Protein AF-A0A4U3A1H7-F1 (afdb_monomer)

InterPro domains:
  IPR003495 CobW/HypB/UreG, nucleotide-binding domain [PF02492] (6-80)
  IPR027417 P-loop containing nucleoside triphosphate hydrolase [G3DSA:3.40.50.300] (3-94)
  IPR027417 P-loop containing nucleoside triphosphate hydrolase [SSF52540] (11-90)
  IPR051927 Zinc Chaperone and cDPG Synthetase [PTHR43603] (8-92)

Nearest PDB structures (foldseek):
  4wio-assembly1_A  TM=4.838E-01  e=2.491E-01  Plasmodium falciparum 3D7
  8tz0-assembly1_A  TM=5.541E-01  e=6.486E-01  Ensifer aridi
  7ekw-assembly1_B  TM=6.897E-0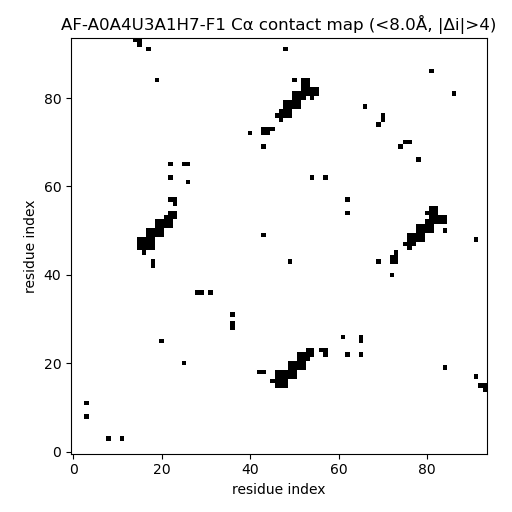1  e=1.577E+00  Nakaseomyces glabratus CBS 138
  2z0m-assembly1_A  TM=3.666E-01  e=3.058E-01  Sulfurisphaera tokodaii
  5m04-assembly1_A  TM=4.249E-01  e=1.200E+00  Escherichia coli DH5[alpha]

Sequence (94 aa):
DAGVSPILAPFLEVKSIVVVLDAVRWLNRSVLSANVQQLLHEQLKFGSQILINKSDLLTDADKNKVIEDVKAINNHAKLFETKYCNISLEDIEE

Radius of gyration: 14.77 Å; Cα contacts (8 Å, |Δi|>4): 106; chains: 1; bounding box: 44×34×29 Å

Organism: NCBI:txid1890302

Foldseek 3Di:
DPDDDPVCVVVDDDQFAEAEDALVCLVVVVVPDPVVVVVVLVSLLRGQEYEHEPCVVDDPVSVVVSVVVSCVSPVNHHYHHYYVSDDDVVVVGD

Secondary structure (DSSP, 8-state):
--SS-TTTGGG------EEEEEHHHHHTGGGS-HHHHHHHHHHHHH-SEEEEETGGGS-HHHHHHHHHHHHHH-SSSEEEEESTT---HHHH--

Solvent-accessible surface area (backbone atoms only — not comparable to full-atom values): 5708 Å² total; per-residue (Å²): 144,85,90,62,56,81,86,46,44,88,79,58,80,89,86,76,39,81,34,80,39,53,45,68,56,59,78,54,36,83,82,46,57,70,70,55,46,51,52,55,50,55,52,52,54,67,23,47,28,37,34,37,16,48,46,84,82,46,55,73,71,54,47,50,50,52,52,50,56,47,39,75,64,28,72,82,36,50,77,40,82,16,54,86,70,63,70,61,67,77,80,75,58,132

pLDDT: mean 93.0, std 10.1, range [46.12, 98.69]

Structure (mmCIF, N/CA/C/O backbone):
data_AF-A0A4U3A1H7-F1
#
_entry.id   AF-A0A4U3A1H7-F1
#
loop_
_atom_site.group_PDB
_atom_site.id
_atom_site.type_symbol
_atom_site.label_atom_id
_atom_site.label_alt_id
_atom_site.label_comp_id
_atom_site.label_asym_id
_atom_site.label_entity_id
_atom_site.label_seq_id
_atom_site.pdbx_PDB_ins_code
_atom_site.Cartn_x
_atom_site.Cartn_y
_atom_site.Cartn_z
_atom_site.occupancy
_atom_site.B_iso_or_equiv
_atom_site.auth_seq_id
_atom_site.auth_comp_id
_atom_site.auth_asym_id
_atom_site.auth_atom_id
_atom_site.pdbx_PDB_model_num
ATOM 1 N N . ASP A 1 1 ? 15.515 6.244 -8.587 1.00 46.12 1 ASP A N 1
ATOM 2 C CA . ASP A 1 1 ? 16.000 5.435 -9.712 1.00 46.12 1 ASP A CA 1
ATOM 3 C C . ASP A 1 1 ? 17.390 4.902 -9.375 1.00 46.12 1 ASP A C 1
ATOM 5 O O . ASP A 1 1 ? 18.372 5.619 -9.498 1.00 46.12 1 ASP A O 1
ATOM 9 N N . ALA A 1 2 ? 17.439 3.728 -8.740 1.00 53.72 2 ALA A N 1
ATOM 10 C CA . ALA A 1 2 ? 18.662 3.038 -8.306 1.00 53.72 2 ALA A CA 1
ATOM 11 C C . ALA A 1 2 ? 18.299 1.587 -7.938 1.00 53.72 2 ALA A C 1
ATOM 13 O O . ALA A 1 2 ? 18.454 1.165 -6.798 1.00 53.72 2 ALA A O 1
ATOM 14 N N . GLY A 1 3 ? 17.676 0.861 -8.870 1.00 59.47 3 GLY A N 1
ATOM 15 C CA . GLY A 1 3 ? 17.195 -0.502 -8.613 1.00 59.47 3 GLY A CA 1
ATOM 16 C C . GLY A 1 3 ? 18.163 -1.593 -9.054 1.00 59.47 3 GLY A C 1
ATOM 17 O O . GLY A 1 3 ? 18.152 -2.685 -8.498 1.00 59.47 3 GLY A O 1
ATOM 18 N N . VAL A 1 4 ? 19.016 -1.314 -10.044 1.00 62.22 4 VAL A N 1
ATOM 19 C CA . VAL A 1 4 ? 19.871 -2.347 -10.624 1.00 62.22 4 VAL A CA 1
ATOM 20 C C . VAL A 1 4 ? 21.231 -1.763 -10.968 1.00 62.22 4 VAL A C 1
ATOM 22 O O . VAL A 1 4 ? 21.337 -0.809 -11.735 1.00 62.22 4 VAL A O 1
ATOM 25 N N . SER A 1 5 ? 22.288 -2.330 -10.380 1.00 75.25 5 SER A N 1
ATOM 26 C CA . SER A 1 5 ? 23.651 -2.074 -10.849 1.00 75.25 5 SER A CA 1
ATOM 27 C C . SER A 1 5 ? 23.708 -2.415 -12.343 1.00 75.25 5 SER A C 1
ATOM 29 O O . SER A 1 5 ? 23.211 -3.482 -12.706 1.00 75.25 5 SER A O 1
ATOM 31 N N . PRO A 1 6 ? 24.324 -1.594 -13.215 1.00 74.75 6 PRO A N 1
ATOM 32 C CA . PRO A 1 6 ? 24.439 -1.899 -14.645 1.00 74.75 6 PRO A CA 1
ATOM 33 C C . PRO A 1 6 ? 25.052 -3.278 -14.925 1.00 74.75 6 PRO A C 1
ATOM 35 O O . PRO A 1 6 ? 24.766 -3.893 -15.944 1.00 74.75 6 PRO A O 1
ATOM 38 N N . ILE A 1 7 ? 25.864 -3.780 -13.989 1.00 83.31 7 ILE A N 1
ATOM 39 C CA . ILE A 1 7 ? 26.468 -5.116 -14.036 1.00 83.31 7 ILE A CA 1
ATOM 40 C C . ILE A 1 7 ? 25.427 -6.218 -13.789 1.00 83.31 7 ILE A C 1
ATOM 42 O O . ILE A 1 7 ? 25.518 -7.290 -14.374 1.00 83.31 7 ILE A O 1
ATOM 46 N N . LEU A 1 8 ? 24.447 -5.965 -12.921 1.00 81.50 8 LEU A N 1
ATOM 47 C CA . LEU A 1 8 ? 23.409 -6.924 -12.539 1.00 81.50 8 LEU A CA 1
ATOM 48 C C . LEU A 1 8 ? 22.168 -6.844 -13.437 1.00 81.50 8 LEU A C 1
ATOM 50 O O . LEU A 1 8 ? 21.427 -7.816 -13.514 1.00 81.50 8 LEU A O 1
ATOM 54 N N . ALA A 1 9 ? 21.951 -5.722 -14.131 1.00 84.06 9 ALA A N 1
ATOM 55 C CA . ALA A 1 9 ? 20.771 -5.484 -14.967 1.00 84.06 9 ALA A CA 1
ATOM 56 C C . ALA A 1 9 ? 20.515 -6.552 -16.045 1.00 84.06 9 ALA A C 1
ATOM 58 O O . ALA A 1 9 ? 19.359 -6.922 -16.219 1.00 84.06 9 ALA A O 1
ATOM 59 N N . PRO A 1 10 ? 21.535 -7.123 -16.717 1.00 87.00 10 PRO A N 1
ATOM 60 C CA . PRO A 1 10 ? 21.308 -8.206 -17.674 1.00 87.00 10 PRO A CA 1
ATOM 61 C C . PRO A 1 10 ? 20.872 -9.531 -17.031 1.00 87.00 10 PRO A C 1
ATOM 63 O O . PRO A 1 10 ? 20.407 -10.420 -17.738 1.00 87.00 10 PRO A O 1
ATOM 66 N N . PHE A 1 11 ? 21.056 -9.686 -15.716 1.00 88.69 11 PHE A N 1
ATOM 67 C CA . PHE A 1 11 ? 20.815 -10.930 -14.977 1.00 88.69 11 PHE A CA 1
ATOM 68 C C . PHE A 1 11 ? 19.612 -10.853 -14.034 1.00 88.69 11 PHE A C 1
ATOM 70 O O . PHE A 1 11 ? 19.304 -11.836 -13.363 1.00 88.69 11 PHE A O 1
ATOM 77 N N . LEU A 1 12 ? 18.956 -9.694 -13.947 1.00 87.06 12 LEU A N 1
ATOM 78 C CA . LEU A 1 12 ? 17.833 -9.465 -13.052 1.00 87.06 12 LEU A CA 1
ATOM 79 C C . LEU A 1 12 ? 16.609 -9.043 -13.858 1.00 87.06 12 LEU A C 1
ATOM 81 O O . LEU A 1 12 ? 16.640 -8.055 -14.585 1.00 87.06 12 LEU A O 1
ATOM 85 N N . GLU A 1 13 ? 15.512 -9.762 -13.663 1.00 86.69 13 GLU A N 1
ATOM 86 C CA . GLU A 1 13 ? 14.205 -9.399 -14.192 1.00 86.69 13 GLU A CA 1
ATOM 87 C C . GLU A 1 13 ? 13.270 -9.102 -13.018 1.00 86.69 13 GLU A C 1
ATOM 89 O O . GLU A 1 13 ? 13.065 -9.944 -12.142 1.00 86.69 13 GLU A O 1
ATOM 94 N N . VAL A 1 14 ? 12.712 -7.892 -12.978 1.00 86.94 14 VAL A N 1
ATOM 95 C CA . VAL A 1 14 ? 11.714 -7.528 -11.968 1.00 86.94 14 VAL A CA 1
ATOM 96 C C . VAL A 1 14 ? 10.361 -8.050 -12.436 1.00 86.94 14 VAL A C 1
ATOM 98 O O . VAL A 1 14 ? 9.782 -7.497 -13.365 1.00 86.94 14 VAL A O 1
ATOM 101 N N . LYS A 1 15 ? 9.868 -9.112 -11.792 1.00 89.56 15 LYS A N 1
ATOM 102 C CA . LYS A 1 15 ? 8.558 -9.707 -12.100 1.00 89.56 15 LYS A CA 1
ATOM 103 C C . LYS A 1 15 ? 7.398 -8.904 -11.518 1.00 89.56 15 LYS A C 1
ATOM 105 O O . LYS A 1 15 ? 6.438 -8.609 -12.212 1.00 89.56 15 LYS A O 1
ATOM 110 N N . SER A 1 16 ? 7.495 -8.521 -10.247 1.00 90.38 16 SER A N 1
ATOM 111 C CA . SER A 1 16 ? 6.412 -7.837 -9.538 1.00 90.38 16 SER A CA 1
ATOM 112 C C . SER A 1 16 ? 6.955 -6.989 -8.391 1.00 90.38 16 SER A C 1
ATOM 114 O O . SER A 1 16 ? 7.954 -7.346 -7.761 1.00 90.38 16 SER A O 1
ATOM 116 N N . ILE A 1 17 ? 6.288 -5.869 -8.108 1.00 93.38 17 ILE A N 1
ATOM 117 C CA . ILE A 1 17 ? 6.500 -5.066 -6.900 1.00 93.38 17 ILE A CA 1
ATOM 118 C C . ILE A 1 17 ? 5.282 -5.248 -5.996 1.00 93.38 17 ILE A C 1
ATOM 120 O O . ILE A 1 17 ? 4.199 -4.734 -6.285 1.00 93.38 17 ILE A O 1
ATOM 124 N N . VAL A 1 18 ? 5.473 -5.964 -4.889 1.00 95.62 18 VAL A N 1
ATOM 125 C CA . VAL A 1 18 ? 4.430 -6.208 -3.889 1.00 95.62 18 VAL A CA 1
ATOM 126 C C . VAL A 1 18 ? 4.537 -5.172 -2.773 1.00 95.62 18 VAL A C 1
ATOM 128 O O . VAL A 1 18 ? 5.568 -5.058 -2.110 1.00 95.62 18 VAL A O 1
ATOM 131 N N . VAL A 1 19 ? 3.461 -4.421 -2.550 1.00 97.25 19 VAL A N 1
ATOM 132 C CA . VAL A 1 19 ? 3.371 -3.377 -1.524 1.00 97.25 19 VAL A CA 1
ATOM 133 C C . VAL A 1 19 ? 2.383 -3.805 -0.450 1.00 97.25 19 VAL A C 1
ATOM 135 O O . VAL A 1 19 ? 1.240 -4.143 -0.742 1.00 97.25 19 VAL A O 1
ATOM 138 N N . VAL A 1 20 ? 2.798 -3.738 0.814 1.00 97.88 20 VAL A N 1
ATOM 139 C CA . VAL A 1 20 ? 1.903 -3.946 1.958 1.00 97.88 20 VAL A CA 1
ATOM 140 C C . VAL A 1 20 ? 1.473 -2.591 2.503 1.00 97.88 20 VAL A C 1
ATOM 142 O O . VAL A 1 20 ? 2.272 -1.856 3.081 1.00 97.88 20 VAL A O 1
ATOM 145 N N . LEU A 1 21 ? 0.193 -2.273 2.344 1.00 98.25 21 LEU A N 1
ATOM 146 C CA . LEU A 1 21 ? -0.424 -1.067 2.872 1.00 98.25 21 LEU A CA 1
ATOM 147 C C . LEU A 1 21 ? -1.097 -1.369 4.211 1.00 98.25 21 LEU A C 1
ATOM 149 O O . LEU A 1 21 ? -2.046 -2.139 4.274 1.00 98.25 21 LEU A O 1
ATOM 153 N N . ASP A 1 22 ? -0.663 -0.714 5.284 1.00 98.25 22 ASP A N 1
ATOM 154 C CA . ASP A 1 22 ? -1.437 -0.671 6.528 1.00 98.25 22 ASP A CA 1
ATOM 155 C C . ASP A 1 22 ? -2.637 0.274 6.347 1.00 98.25 22 ASP A C 1
ATOM 157 O O . ASP A 1 22 ? -2.480 1.498 6.301 1.00 98.25 22 ASP A O 1
ATOM 161 N N . ALA A 1 23 ? -3.838 -0.296 6.238 1.00 98.44 23 ALA A N 1
ATOM 162 C CA . ALA A 1 23 ? -5.051 0.443 5.901 1.00 98.44 23 ALA A CA 1
ATOM 163 C C . ALA A 1 23 ? -5.473 1.431 7.007 1.00 98.44 23 ALA A C 1
ATOM 165 O O . ALA A 1 23 ? -5.874 2.563 6.725 1.00 98.44 23 ALA A O 1
ATOM 166 N N . VAL A 1 24 ? -5.291 1.055 8.277 1.00 98.06 24 VAL A N 1
ATOM 167 C CA . VAL A 1 24 ? -5.563 1.935 9.426 1.00 98.06 24 VAL A CA 1
ATOM 168 C C . VAL A 1 24 ? -4.599 3.118 9.416 1.00 98.06 24 VAL A C 1
ATOM 170 O O . VAL A 1 24 ? -4.997 4.267 9.640 1.00 98.06 24 VAL A O 1
ATOM 173 N N . ARG A 1 25 ? -3.318 2.862 9.120 1.00 97.44 25 ARG A N 1
ATOM 174 C CA . ARG A 1 25 ? -2.309 3.919 9.036 1.00 97.44 25 ARG A CA 1
ATOM 175 C C . ARG A 1 25 ? -2.562 4.861 7.867 1.00 97.44 25 ARG A C 1
ATOM 177 O O . ARG A 1 25 ? -2.355 6.063 8.026 1.00 97.44 25 ARG A O 1
ATOM 184 N N . TRP A 1 26 ? -3.017 4.331 6.733 1.00 98.06 26 TRP A N 1
ATOM 185 C CA . TRP A 1 26 ? -3.343 5.103 5.538 1.00 98.06 26 TRP A CA 1
ATOM 186 C C . TRP A 1 26 ? -4.472 6.106 5.776 1.00 98.06 26 TRP A C 1
ATOM 188 O O . TRP A 1 26 ? -4.348 7.273 5.402 1.00 98.06 26 TRP A O 1
ATOM 198 N N . LEU A 1 27 ? -5.550 5.692 6.446 1.00 98.00 27 LEU A N 1
ATOM 199 C CA . LEU A 1 27 ? -6.658 6.591 6.789 1.00 98.00 27 LEU A CA 1
ATOM 200 C C . LEU A 1 27 ? -6.218 7.715 7.730 1.00 98.00 27 LEU A C 1
ATOM 202 O O . LEU A 1 27 ? -6.668 8.850 7.602 1.00 98.00 27 LEU A O 1
ATOM 206 N N . ASN A 1 28 ? -5.273 7.415 8.620 1.00 97.44 28 ASN A N 1
ATOM 207 C CA . ASN A 1 28 ? -4.709 8.362 9.577 1.00 97.44 28 ASN A CA 1
ATOM 208 C C . ASN A 1 28 ? -3.387 8.984 9.096 1.00 97.44 28 ASN A C 1
ATOM 210 O O . ASN A 1 28 ? -2.593 9.457 9.909 1.00 97.44 28 ASN A O 1
ATOM 214 N N . ARG A 1 29 ? -3.095 8.974 7.789 1.00 96.69 29 ARG A N 1
ATOM 215 C CA . ARG A 1 29 ? -1.800 9.441 7.260 1.00 96.69 29 ARG A CA 1
ATOM 216 C C . ARG A 1 29 ? -1.561 10.938 7.453 1.00 96.69 29 ARG A C 1
ATOM 218 O O . ARG A 1 29 ? -0.413 11.354 7.468 1.00 96.69 29 ARG A O 1
ATOM 225 N N . SER A 1 30 ? -2.605 11.736 7.666 1.00 96.56 30 SER A N 1
ATOM 226 C CA . SER A 1 30 ? -2.492 13.185 7.891 1.00 96.56 30 SER A CA 1
ATOM 227 C C . SER A 1 30 ? -1.670 13.556 9.131 1.00 96.56 3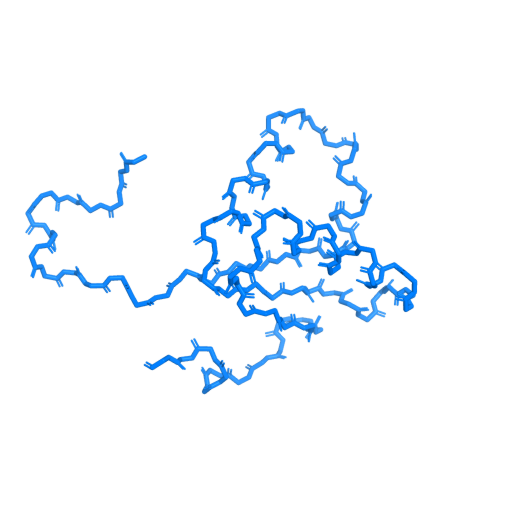0 SER A C 1
ATOM 229 O O . SER A 1 30 ? -1.105 14.644 9.175 1.00 96.56 30 SER A O 1
ATOM 231 N N . VAL A 1 31 ? -1.551 12.655 10.114 1.00 97.12 31 VAL A N 1
ATOM 232 C CA . VAL A 1 31 ? -0.719 12.870 11.315 1.00 97.12 31 VAL A CA 1
ATOM 233 C C . VAL A 1 31 ? 0.776 12.628 11.057 1.00 97.12 31 VAL A C 1
ATOM 235 O O . VAL A 1 31 ? 1.601 12.849 11.940 1.00 97.12 31 VAL A O 1
ATOM 238 N N . LEU A 1 32 ? 1.139 12.107 9.880 1.00 96.69 32 LEU A N 1
ATOM 239 C CA . LEU A 1 32 ? 2.528 11.915 9.463 1.00 96.69 32 LEU A CA 1
ATOM 240 C C . LEU A 1 32 ? 3.109 13.208 8.905 1.00 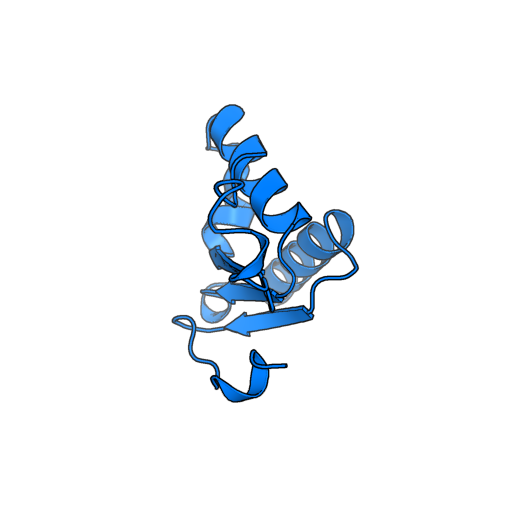96.69 32 LEU A C 1
ATOM 242 O O . LEU A 1 32 ? 2.391 14.042 8.358 1.00 96.69 32 LEU A O 1
ATOM 246 N N . SER A 1 33 ? 4.435 13.334 8.952 1.00 98.25 33 SER A N 1
ATOM 247 C CA . SER A 1 33 ? 5.122 14.413 8.243 1.00 98.25 33 SER A CA 1
ATOM 248 C C . SER A 1 33 ? 4.877 14.321 6.734 1.00 98.25 33 SER A C 1
ATOM 250 O O . SER A 1 33 ? 4.692 13.231 6.185 1.00 98.25 33 SER A O 1
ATOM 252 N N . ALA A 1 34 ? 4.927 15.465 6.049 1.00 97.62 34 ALA A N 1
ATOM 253 C CA . ALA A 1 34 ? 4.723 15.539 4.602 1.00 97.62 34 ALA A CA 1
ATOM 254 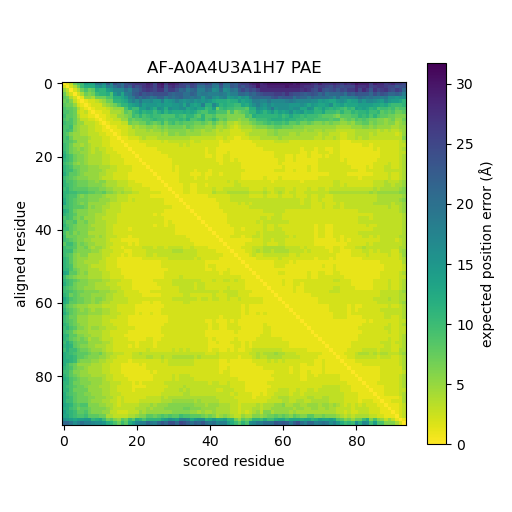C C . ALA A 1 34 ? 5.658 14.593 3.825 1.00 97.62 34 ALA A C 1
ATOM 256 O O . ALA A 1 34 ? 5.217 13.912 2.905 1.00 97.62 34 ALA A O 1
ATOM 257 N N . ASN A 1 35 ? 6.919 14.466 4.253 1.00 97.75 35 ASN A N 1
ATOM 258 C CA . ASN A 1 35 ? 7.886 13.563 3.623 1.00 97.75 35 ASN A CA 1
ATOM 259 C C . ASN A 1 35 ? 7.462 12.093 3.722 1.00 97.75 35 ASN A C 1
ATOM 261 O O . ASN A 1 35 ? 7.623 11.342 2.764 1.00 97.75 35 ASN A O 1
ATOM 265 N N . VAL A 1 36 ? 6.903 11.673 4.861 1.00 97.19 36 VAL A N 1
ATOM 266 C CA . VAL A 1 36 ? 6.417 10.296 5.009 1.00 97.19 36 VAL A CA 1
ATOM 267 C C . VAL A 1 36 ? 5.143 10.092 4.191 1.00 97.19 36 VAL A C 1
ATOM 269 O O . VAL A 1 36 ? 4.998 9.052 3.560 1.00 97.19 36 VAL A O 1
ATOM 272 N N . GLN A 1 37 ? 4.246 11.080 4.138 1.00 97.56 37 GLN A N 1
ATOM 273 C CA . GLN A 1 37 ? 3.061 11.000 3.277 1.00 97.56 37 GLN A CA 1
ATOM 274 C C . GLN A 1 37 ? 3.448 10.860 1.796 1.00 97.56 37 GLN A C 1
ATOM 276 O O . GLN A 1 37 ? 2.909 9.990 1.113 1.00 97.56 37 GLN A O 1
ATOM 281 N N . GLN A 1 38 ? 4.430 11.639 1.328 1.00 97.00 38 GLN A N 1
ATOM 282 C CA . GLN A 1 38 ? 4.963 11.516 -0.029 1.00 97.00 38 GLN A CA 1
ATOM 283 C C . GLN A 1 38 ? 5.578 10.134 -0.263 1.00 97.00 38 GLN A C 1
ATOM 285 O O . GLN A 1 38 ? 5.306 9.505 -1.280 1.00 97.00 38 GLN A O 1
ATOM 290 N N . LEU A 1 39 ? 6.365 9.626 0.690 1.00 95.56 39 LEU A N 1
ATOM 291 C CA . LEU A 1 39 ? 6.971 8.300 0.586 1.00 95.56 39 LEU A CA 1
ATOM 292 C C . LEU A 1 39 ? 5.919 7.186 0.468 1.00 95.56 39 LEU A C 1
ATOM 294 O O . LEU A 1 39 ? 6.102 6.256 -0.315 1.00 95.56 39 LEU A O 1
ATOM 298 N N . LEU A 1 40 ? 4.827 7.261 1.235 1.00 95.94 40 LEU A N 1
ATOM 299 C CA . LEU A 1 40 ? 3.727 6.297 1.130 1.00 95.94 40 LEU A CA 1
ATOM 300 C C . LEU A 1 40 ? 3.044 6.380 -0.241 1.00 95.94 40 LEU A C 1
ATOM 302 O O . LEU A 1 40 ? 2.736 5.351 -0.834 1.00 95.94 40 LEU A O 1
ATOM 306 N N . HIS A 1 41 ? 2.842 7.594 -0.756 1.00 96.69 41 HIS A N 1
ATOM 307 C CA . HIS A 1 41 ? 2.247 7.807 -2.071 1.00 96.69 41 HIS A CA 1
ATOM 308 C C . HIS A 1 41 ? 3.110 7.219 -3.200 1.00 96.69 41 HIS A C 1
ATOM 310 O O . HIS A 1 41 ? 2.594 6.489 -4.043 1.00 96.69 41 HIS A O 1
ATOM 316 N N . GLU A 1 42 ? 4.424 7.468 -3.190 1.00 95.56 42 GLU A N 1
ATOM 317 C CA . GLU A 1 42 ? 5.339 6.919 -4.201 1.00 95.56 42 GLU A CA 1
ATOM 318 C C . GLU A 1 42 ? 5.375 5.386 -4.179 1.00 95.56 42 GLU A C 1
ATOM 320 O O . GLU A 1 42 ? 5.388 4.759 -5.234 1.00 95.56 42 GLU A O 1
ATOM 325 N N . GLN A 1 43 ? 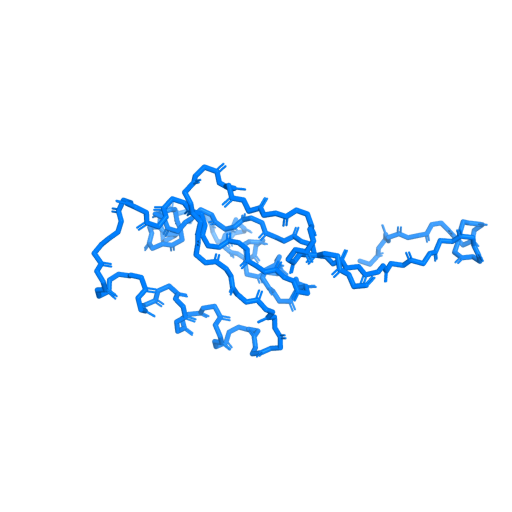5.323 4.757 -3.000 1.00 94.81 43 GLN A N 1
ATOM 326 C CA . GLN A 1 43 ? 5.271 3.294 -2.915 1.00 94.81 43 GLN A CA 1
ATOM 327 C C . GLN A 1 43 ? 4.016 2.718 -3.582 1.00 94.81 43 GLN A C 1
ATOM 329 O O . GLN A 1 43 ? 4.114 1.745 -4.326 1.00 94.81 43 GLN A O 1
ATOM 334 N N . LEU A 1 44 ? 2.847 3.337 -3.383 1.00 96.88 44 LEU A N 1
ATOM 335 C CA . LEU A 1 44 ? 1.606 2.891 -4.027 1.00 96.88 44 LEU A CA 1
ATOM 336 C C . LEU A 1 44 ? 1.622 3.102 -5.545 1.00 96.88 44 LEU A C 1
ATOM 338 O O . LEU A 1 44 ? 1.071 2.288 -6.284 1.00 96.88 44 LEU A O 1
ATOM 342 N N . LYS A 1 45 ? 2.278 4.163 -6.022 1.00 96.81 45 LYS A N 1
ATOM 343 C CA . LYS A 1 45 ? 2.361 4.501 -7.448 1.00 96.81 45 LYS A CA 1
ATOM 344 C C . LYS A 1 45 ? 3.085 3.445 -8.289 1.00 96.81 45 LYS A C 1
ATOM 346 O O . LYS A 1 45 ? 2.719 3.252 -9.443 1.00 96.81 45 LYS A O 1
ATOM 351 N N . PHE A 1 46 ? 4.097 2.777 -7.733 1.00 93.75 46 PHE A N 1
ATOM 352 C CA . PHE A 1 46 ? 4.915 1.798 -8.464 1.00 93.75 46 PHE A CA 1
ATOM 353 C C . PHE A 1 46 ? 4.596 0.335 -8.129 1.00 93.75 46 PHE A C 1
ATOM 355 O O . PHE A 1 46 ? 5.163 -0.561 -8.749 1.00 93.75 46 PHE A O 1
ATOM 362 N N . GLY A 1 47 ? 3.711 0.072 -7.165 1.00 94.88 47 GLY A N 1
ATOM 363 C CA . GLY A 1 47 ? 3.307 -1.290 -6.820 1.00 94.88 47 GLY A CA 1
ATOM 364 C C . GLY A 1 47 ? 2.539 -1.971 -7.955 1.00 94.88 47 GLY A C 1
ATOM 365 O O . GLY A 1 47 ? 1.535 -1.441 -8.428 1.00 94.88 47 GLY A O 1
ATOM 366 N N . SER A 1 48 ? 2.979 -3.163 -8.356 1.00 94.94 48 SER A N 1
ATOM 367 C CA . SER A 1 48 ? 2.218 -4.062 -9.235 1.00 94.94 48 SER A CA 1
ATOM 368 C C . SER A 1 48 ? 1.036 -4.668 -8.482 1.00 94.94 48 SER A C 1
ATOM 370 O O . SER A 1 48 ? -0.050 -4.857 -9.028 1.00 94.94 48 SER A O 1
ATOM 372 N N . GLN A 1 49 ? 1.251 -4.966 -7.201 1.00 96.12 49 GLN A N 1
ATOM 373 C CA . GLN A 1 49 ? 0.267 -5.587 -6.330 1.00 96.12 49 GLN A CA 1
ATOM 374 C C . GLN A 1 49 ? 0.270 -4.906 -4.970 1.00 96.12 49 GLN A C 1
ATOM 376 O O . GLN A 1 49 ? 1.330 -4.660 -4.395 1.00 96.12 49 GLN A O 1
ATOM 381 N N . ILE A 1 50 ? -0.915 -4.592 -4.452 1.00 97.81 50 ILE A N 1
ATOM 382 C CA . ILE A 1 50 ? -1.075 -3.870 -3.191 1.00 97.81 50 ILE A CA 1
ATOM 383 C C . ILE A 1 50 ? -1.955 -4.692 -2.253 1.00 97.81 50 ILE A C 1
ATOM 385 O O . ILE A 1 50 ? -3.145 -4.900 -2.494 1.00 97.81 50 ILE A O 1
ATOM 389 N N . LEU A 1 51 ? -1.360 -5.128 -1.149 1.00 98.25 51 LEU A N 1
ATOM 390 C CA . LEU A 1 51 ? -2.040 -5.813 -0.062 1.00 98.25 51 LEU A CA 1
ATOM 391 C C . LEU A 1 51 ? -2.528 -4.751 0.923 1.00 98.25 51 LEU A C 1
ATOM 393 O O . LEU A 1 51 ? -1.745 -4.199 1.696 1.00 98.25 51 LEU A O 1
ATOM 397 N N . ILE A 1 52 ? -3.825 -4.467 0.901 1.00 98.38 52 ILE A N 1
ATOM 398 C CA . ILE A 1 52 ? -4.521 -3.608 1.860 1.00 98.38 52 ILE A CA 1
ATOM 399 C C . ILE A 1 52 ? -4.695 -4.413 3.151 1.00 98.38 52 ILE A C 1
ATOM 401 O O . ILE A 1 52 ? -5.676 -5.131 3.347 1.00 98.38 52 ILE A O 1
ATOM 405 N N . ASN A 1 53 ? -3.680 -4.351 4.006 1.00 98.69 53 ASN A N 1
ATOM 406 C CA . ASN A 1 53 ? -3.565 -5.13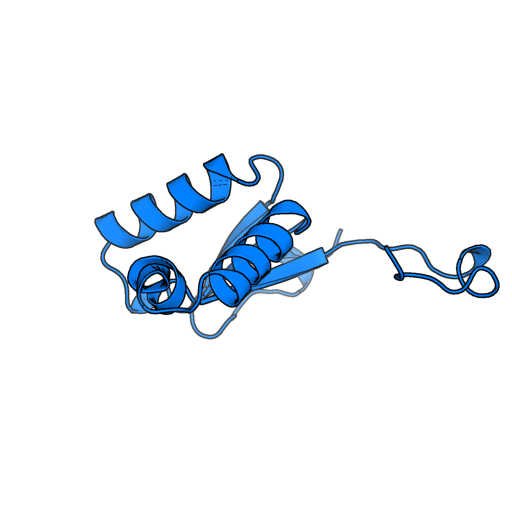5 5.224 1.00 98.69 53 ASN A CA 1
ATOM 407 C C . ASN A 1 53 ? -4.229 -4.448 6.424 1.00 98.69 53 ASN A C 1
ATOM 409 O O . ASN A 1 53 ? -4.363 -3.222 6.480 1.00 98.69 53 ASN A O 1
ATOM 413 N N . LYS A 1 54 ? -4.580 -5.264 7.424 1.00 98.56 54 LYS A N 1
ATOM 414 C CA . LYS A 1 54 ? -5.373 -4.890 8.606 1.00 98.56 54 LYS A CA 1
ATOM 415 C C . LYS A 1 54 ? -6.784 -4.429 8.236 1.00 98.56 54 LYS A C 1
ATOM 417 O O . LYS A 1 54 ? -7.376 -3.609 8.938 1.00 98.56 54 LYS A O 1
ATOM 422 N N . SER A 1 55 ? -7.323 -4.944 7.130 1.00 97.81 55 SER A N 1
ATOM 423 C CA . SER A 1 55 ? -8.677 -4.620 6.671 1.00 97.81 55 SER A CA 1
ATOM 424 C C . SER A 1 55 ? -9.749 -5.061 7.672 1.00 97.81 55 SER A C 1
ATOM 426 O O . SER A 1 55 ? -10.826 -4.478 7.719 1.00 97.81 55 SER A O 1
ATOM 428 N N . ASP A 1 56 ? -9.449 -6.034 8.533 1.00 98.25 56 ASP A N 1
ATOM 429 C CA . ASP A 1 56 ? -10.332 -6.499 9.602 1.00 98.25 56 ASP A CA 1
ATOM 430 C C . ASP A 1 56 ? -10.549 -5.478 10.728 1.00 98.25 56 ASP A C 1
ATOM 432 O O . ASP A 1 56 ? -11.474 -5.635 11.521 1.00 98.25 56 ASP A O 1
ATOM 436 N N . LEU A 1 57 ? -9.729 -4.426 10.786 1.00 98.50 57 LEU A N 1
ATOM 437 C CA . LEU A 1 57 ? -9.884 -3.315 11.728 1.00 98.50 57 LEU A CA 1
ATOM 438 C C . LEU A 1 57 ? -10.721 -2.158 11.161 1.00 98.50 57 LEU A C 1
ATOM 440 O O . LEU A 1 57 ? -10.895 -1.149 11.843 1.00 98.50 57 LEU A O 1
ATOM 444 N N . LEU A 1 58 ? -11.203 -2.274 9.921 1.00 98.06 58 LEU A N 1
ATOM 445 C CA . LEU A 1 58 ? -11.926 -1.217 9.222 1.00 98.06 58 LEU A CA 1
ATOM 446 C C . LEU A 1 58 ? -13.404 -1.552 9.044 1.00 98.06 58 LEU A C 1
ATOM 448 O O . LEU A 1 58 ? -13.785 -2.701 8.814 1.00 98.06 58 LEU A O 1
ATOM 452 N N . THR A 1 59 ? -14.230 -0.507 9.083 1.00 98.50 59 THR A N 1
ATOM 453 C CA . THR A 1 59 ? -15.613 -0.581 8.607 1.00 98.50 59 THR A CA 1
ATOM 454 C C . THR A 1 59 ? -15.645 -0.739 7.085 1.00 98.50 59 THR A C 1
ATOM 456 O O . THR A 1 59 ? -14.677 -0.410 6.399 1.00 98.50 59 THR A O 1
ATOM 459 N N . ASP A 1 60 ? -16.769 -1.185 6.524 1.00 97.88 60 ASP A N 1
ATOM 460 C C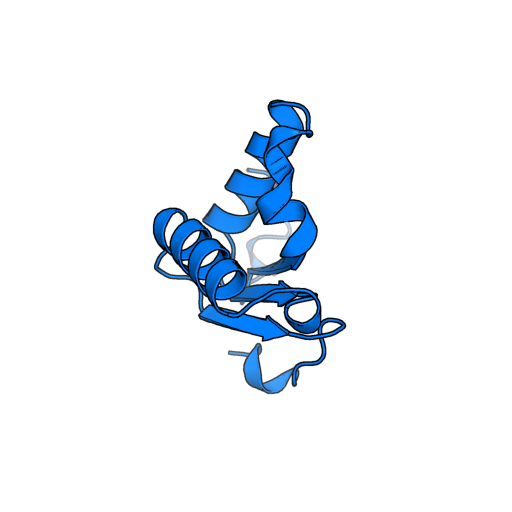A . ASP A 1 60 ? -16.901 -1.303 5.064 1.00 97.88 60 ASP A CA 1
ATOM 461 C C . ASP A 1 60 ? -16.781 0.056 4.356 1.00 97.88 60 ASP A C 1
ATOM 463 O O . ASP A 1 60 ? -16.194 0.154 3.279 1.00 97.88 60 ASP A O 1
ATOM 467 N N . ALA A 1 61 ? -17.259 1.131 4.992 1.00 98.38 61 ALA A N 1
ATOM 468 C CA . ALA A 1 61 ? -17.087 2.490 4.486 1.00 98.38 61 ALA A CA 1
ATOM 469 C C . ALA A 1 61 ? -15.606 2.903 4.449 1.00 98.38 61 ALA A C 1
ATOM 471 O O . ALA A 1 61 ? -15.137 3.459 3.455 1.00 98.38 61 ALA A O 1
ATOM 472 N N . ASP A 1 62 ? -14.857 2.589 5.507 1.00 98.50 62 ASP A N 1
ATOM 473 C CA . ASP A 1 62 ? -13.425 2.871 5.579 1.00 98.50 62 ASP A CA 1
ATOM 474 C C . ASP A 1 62 ? -12.629 2.051 4.559 1.00 98.50 62 ASP A C 1
ATOM 476 O O . ASP A 1 62 ? -11.753 2.599 3.892 1.00 98.50 62 ASP A O 1
ATOM 480 N N . LYS A 1 63 ? -12.953 0.764 4.381 1.00 98.31 63 LYS A N 1
ATOM 481 C CA . LYS A 1 63 ? -12.338 -0.086 3.347 1.00 98.31 63 LYS A CA 1
ATOM 482 C C . LYS A 1 63 ? -12.542 0.499 1.956 1.00 98.31 63 LYS A C 1
ATOM 484 O O . LYS A 1 63 ? -11.568 0.669 1.225 1.00 98.31 63 LYS A O 1
ATOM 489 N N . ASN A 1 64 ? -13.780 0.868 1.622 1.00 98.19 64 ASN A N 1
ATOM 490 C CA . ASN A 1 64 ? -14.104 1.477 0.333 1.00 98.19 64 ASN A CA 1
ATOM 491 C C . ASN A 1 64 ? -13.300 2.756 0.107 1.00 98.19 64 ASN A C 1
ATOM 493 O O . ASN A 1 64 ? -12.691 2.913 -0.948 1.00 98.19 64 ASN A O 1
ATOM 497 N N . LYS A 1 65 ? -13.196 3.616 1.126 1.00 98.50 65 LYS A N 1
ATOM 498 C CA . LYS A 1 65 ? -12.373 4.826 1.055 1.00 98.50 65 LYS A CA 1
ATOM 499 C C . LYS A 1 65 ? -10.897 4.519 0.789 1.00 98.50 65 LYS A C 1
ATOM 501 O O . LYS A 1 65 ? -10.283 5.183 -0.040 1.00 98.50 65 LYS A O 1
ATOM 506 N N . VAL A 1 66 ? -10.311 3.527 1.468 1.00 98.38 66 VAL A N 1
ATOM 507 C CA . VAL A 1 66 ? -8.916 3.120 1.211 1.00 98.38 66 VAL A CA 1
ATOM 508 C C . VAL A 1 66 ? -8.758 2.611 -0.222 1.00 98.38 66 VAL A C 1
ATOM 510 O O . VAL A 1 66 ? -7.816 3.006 -0.903 1.00 98.38 66 VAL A O 1
ATOM 513 N N . ILE A 1 67 ? -9.675 1.767 -0.695 1.00 98.25 67 ILE A N 1
ATOM 514 C CA . ILE A 1 67 ? -9.637 1.208 -2.052 1.00 98.25 67 ILE A CA 1
ATOM 515 C C . ILE A 1 67 ? -9.747 2.317 -3.105 1.00 98.25 67 ILE A C 1
ATOM 517 O O . ILE A 1 67 ? -8.989 2.309 -4.074 1.00 98.25 67 ILE A O 1
ATOM 521 N N . GLU A 1 68 ? -10.658 3.271 -2.925 1.00 98.38 68 GLU A N 1
ATOM 522 C CA . GLU A 1 68 ? -10.823 4.420 -3.821 1.00 98.38 68 GLU A CA 1
ATOM 523 C C . GLU A 1 68 ? -9.576 5.309 -3.839 1.00 98.38 68 GLU A C 1
ATOM 525 O O . GLU A 1 68 ? -9.070 5.615 -4.920 1.00 98.38 68 GLU A O 1
ATOM 530 N N . ASP A 1 69 ? -9.030 5.649 -2.665 1.00 98.19 69 ASP A N 1
ATOM 531 C CA . ASP A 1 69 ? -7.778 6.404 -2.537 1.00 98.19 69 ASP A CA 1
ATOM 532 C C . ASP A 1 69 ? -6.634 5.704 -3.295 1.00 98.19 69 ASP A C 1
ATOM 534 O O . ASP A 1 69 ? -5.902 6.342 -4.050 1.00 98.19 69 ASP A O 1
ATOM 538 N N . VAL A 1 70 ? -6.472 4.388 -3.112 1.00 98.06 70 VAL A N 1
ATOM 539 C CA . VAL A 1 70 ? -5.403 3.609 -3.757 1.00 98.06 70 VAL A CA 1
ATOM 540 C C . VAL A 1 70 ? -5.606 3.547 -5.271 1.00 98.06 70 VAL A C 1
ATOM 542 O O . VAL A 1 70 ? -4.660 3.806 -6.013 1.00 98.06 70 VAL A O 1
ATOM 545 N N . LYS A 1 71 ? -6.829 3.282 -5.748 1.00 98.00 71 LYS A N 1
ATOM 546 C CA . LYS A 1 71 ? -7.147 3.252 -7.188 1.00 98.00 71 LYS A CA 1
ATOM 547 C C . LYS A 1 71 ? -6.945 4.606 -7.864 1.00 98.00 71 LYS A C 1
ATOM 549 O O . LYS A 1 71 ? -6.551 4.644 -9.027 1.00 98.00 71 LYS A O 1
ATOM 554 N N . ALA A 1 72 ? -7.197 5.706 -7.154 1.00 98.12 72 ALA A N 1
ATOM 555 C CA . ALA A 1 72 ? -6.948 7.052 -7.662 1.00 98.12 72 ALA A CA 1
ATOM 556 C C . ALA A 1 72 ? -5.448 7.333 -7.866 1.00 98.12 72 ALA A C 1
ATOM 558 O O . ALA A 1 72 ? -5.085 8.103 -8.752 1.00 98.12 72 ALA A O 1
ATOM 559 N N . ILE A 1 73 ? -4.579 6.705 -7.067 1.00 97.94 73 ILE A N 1
ATOM 560 C CA . ILE A 1 73 ? -3.117 6.821 -7.185 1.00 97.94 73 ILE A CA 1
ATOM 561 C C . ILE A 1 73 ? -2.581 5.869 -8.257 1.00 97.94 73 ILE A C 1
ATOM 563 O O . ILE A 1 73 ? -1.729 6.248 -9.059 1.00 97.94 73 ILE A O 1
ATOM 567 N N . ASN A 1 74 ? -3.067 4.630 -8.257 1.00 97.38 74 ASN A N 1
ATOM 568 C CA . ASN A 1 74 ? -2.615 3.573 -9.145 1.00 97.38 74 ASN A CA 1
ATOM 569 C C . ASN A 1 74 ? -3.797 2.670 -9.520 1.00 97.38 74 ASN A C 1
ATOM 571 O O . ASN A 1 74 ? -4.179 1.779 -8.762 1.00 97.38 74 ASN A O 1
ATOM 575 N N . ASN A 1 75 ? -4.375 2.892 -10.706 1.00 96.38 75 ASN A N 1
ATOM 576 C CA . ASN A 1 75 ? -5.493 2.072 -11.184 1.00 96.38 75 ASN A CA 1
ATOM 577 C C . ASN A 1 75 ? -5.053 0.705 -11.735 1.00 96.38 75 ASN A C 1
ATOM 579 O O . ASN A 1 75 ? -5.903 -0.156 -11.956 1.00 96.38 75 ASN A O 1
ATOM 583 N N . HIS A 1 76 ? -3.750 0.521 -11.968 1.00 95.81 76 HIS A N 1
ATOM 584 C CA . HIS A 1 76 ? -3.198 -0.670 -12.608 1.00 95.81 76 HIS A CA 1
ATOM 585 C C . HIS A 1 76 ? -2.877 -1.780 -11.603 1.00 95.81 76 HIS A C 1
ATOM 587 O O . HIS A 1 76 ? -2.848 -2.948 -11.981 1.00 95.81 76 HIS A O 1
ATOM 593 N N . ALA A 1 77 ? -2.638 -1.431 -10.336 1.00 96.25 77 ALA A N 1
ATOM 594 C CA . ALA A 1 77 ? -2.291 -2.402 -9.309 1.00 96.25 77 ALA A CA 1
ATOM 595 C C . ALA A 1 77 ? -3.431 -3.391 -9.023 1.00 96.25 77 ALA A C 1
ATOM 597 O O . ALA A 1 77 ? -4.585 -3.000 -8.823 1.00 96.25 77 ALA A O 1
ATOM 598 N N . LYS A 1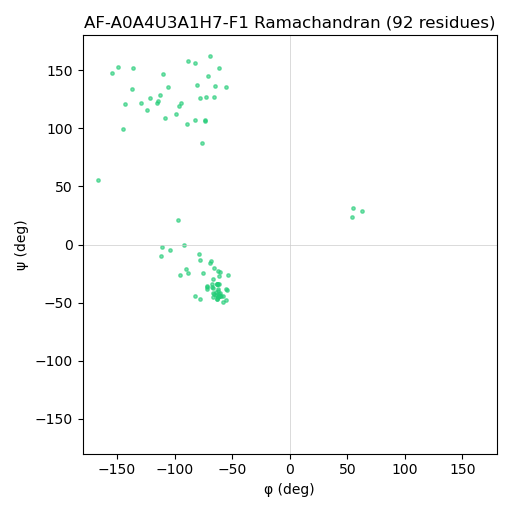 78 ? -3.087 -4.677 -8.890 1.00 96.25 78 LYS A N 1
ATOM 599 C CA . LYS A 1 78 ? -3.998 -5.687 -8.334 1.00 96.25 78 LYS A CA 1
ATOM 600 C C . LYS A 1 78 ? -4.114 -5.465 -6.824 1.00 96.25 78 LYS A C 1
ATOM 602 O O . LYS A 1 78 ? -3.100 -5.367 -6.132 1.00 96.25 78 LYS A O 1
ATOM 607 N N . LEU A 1 79 ? -5.340 -5.351 -6.314 1.00 97.31 79 LEU A N 1
ATOM 608 C CA . LEU A 1 79 ? -5.598 -5.050 -4.903 1.00 97.31 79 LEU A CA 1
ATOM 609 C C . LEU A 1 79 ? -6.090 -6.289 -4.162 1.00 97.31 79 LEU A C 1
ATOM 611 O O . LEU A 1 79 ? -6.993 -6.975 -4.639 1.00 97.31 79 LEU A O 1
ATOM 615 N N . PHE A 1 80 ? -5.546 -6.514 -2.970 1.00 97.69 80 PHE A N 1
ATOM 616 C CA . PHE A 1 80 ? -5.957 -7.599 -2.086 1.00 97.69 80 PHE A CA 1
ATOM 617 C C . PHE A 1 80 ? -6.250 -7.066 -0.695 1.00 97.69 80 PHE A C 1
ATOM 619 O O . PHE A 1 80 ? -5.373 -6.505 -0.042 1.00 97.69 80 PHE A O 1
ATOM 626 N N . GLU A 1 81 ? -7.465 -7.266 -0.207 1.00 97.81 81 GLU A N 1
ATOM 627 C CA . GLU A 1 81 ? -7.764 -7.032 1.201 1.00 97.81 81 GLU A CA 1
ATOM 628 C C . GLU A 1 81 ? -7.237 -8.199 2.029 1.00 97.81 81 GLU A C 1
ATOM 630 O O . GLU A 1 81 ? -7.559 -9.355 1.763 1.00 97.81 81 GLU A O 1
ATOM 635 N N . THR A 1 82 ? -6.423 -7.908 3.041 1.00 98.31 82 THR A N 1
ATOM 636 C CA . THR A 1 82 ? -5.774 -8.947 3.844 1.00 98.31 82 THR A CA 1
ATOM 637 C C . THR A 1 82 ? -5.836 -8.647 5.336 1.00 98.31 82 THR A C 1
ATOM 639 O O . THR A 1 82 ? -5.855 -7.500 5.793 1.00 98.31 82 THR A O 1
ATOM 642 N N . LYS A 1 83 ? -5.818 -9.727 6.115 1.00 98.31 83 LYS A N 1
ATOM 643 C CA . LYS A 1 83 ? -5.633 -9.717 7.563 1.00 98.31 83 LYS A CA 1
ATOM 644 C C . LYS A 1 83 ? -4.315 -10.420 7.867 1.00 98.31 83 LYS A C 1
ATOM 646 O O . LYS A 1 83 ? -4.123 -11.558 7.449 1.00 98.31 83 LYS A O 1
ATOM 651 N N . TYR A 1 84 ? -3.408 -9.739 8.566 1.00 97.62 84 TYR A N 1
ATOM 652 C CA . TYR A 1 84 ? -2.041 -10.217 8.828 1.00 97.62 84 TYR A CA 1
ATOM 653 C C . TYR A 1 84 ? -1.252 -10.594 7.557 1.00 97.62 84 TYR A C 1
ATOM 655 O O . TYR A 1 84 ? -0.422 -11.495 7.600 1.00 97.62 84 TYR A O 1
ATOM 663 N N . CYS A 1 85 ? -1.514 -9.916 6.431 1.00 97.00 85 CYS A N 1
ATOM 664 C CA . CYS A 1 85 ? -0.962 -10.241 5.107 1.00 97.00 85 CYS A CA 1
ATOM 665 C C . CYS A 1 85 ? -1.195 -11.696 4.668 1.00 97.00 85 CYS A C 1
ATOM 667 O O . CYS A 1 85 ? -0.434 -12.216 3.858 1.00 97.00 85 CYS A O 1
ATOM 669 N N . ASN A 1 86 ? -2.209 -12.369 5.214 1.00 97.31 86 ASN A N 1
ATOM 670 C CA . ASN A 1 86 ? -2.473 -13.758 4.882 1.00 97.31 86 ASN A CA 1
ATOM 671 C C . ASN A 1 86 ? -3.078 -13.856 3.473 1.00 97.31 86 ASN A C 1
ATOM 673 O O . ASN A 1 86 ? -4.238 -13.493 3.277 1.00 97.31 86 ASN A O 1
ATOM 677 N N . ILE A 1 87 ? -2.275 -14.322 2.520 1.00 95.94 87 ILE A N 1
ATOM 678 C CA . ILE A 1 87 ? -2.612 -14.536 1.108 1.00 95.94 87 ILE A CA 1
ATOM 679 C C . ILE A 1 87 ? -1.776 -15.707 0.570 1.00 95.94 87 ILE A C 1
ATOM 681 O O . ILE A 1 87 ? -0.688 -15.961 1.097 1.00 95.94 87 ILE A O 1
ATOM 685 N 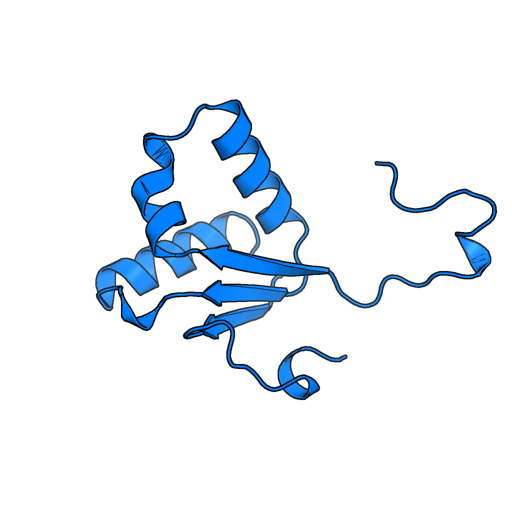N . SER A 1 88 ? -2.266 -16.432 -0.442 1.00 95.06 88 SER A N 1
ATOM 686 C CA . SER A 1 88 ? -1.451 -17.457 -1.105 1.00 95.06 88 SER A CA 1
ATOM 687 C C . SER A 1 88 ? -0.355 -16.793 -1.936 1.00 95.06 88 SER A C 1
ATOM 689 O O . SER A 1 88 ? -0.577 -15.744 -2.540 1.00 95.06 88 SER A O 1
ATOM 691 N N . LEU A 1 89 ? 0.824 -17.417 -2.011 1.00 90.00 89 LEU A N 1
ATOM 692 C CA . LEU A 1 89 ? 1.855 -16.981 -2.958 1.00 90.00 89 LEU A CA 1
ATOM 693 C C . LEU A 1 89 ? 1.352 -17.094 -4.402 1.00 90.00 89 LEU A C 1
ATOM 695 O O . LEU A 1 89 ? 1.617 -16.217 -5.211 1.00 90.00 89 LEU A O 1
ATOM 699 N N . GLU A 1 90 ? 0.519 -18.091 -4.684 1.00 91.50 90 GLU A N 1
ATOM 700 C CA . GLU A 1 90 ? -0.086 -18.323 -6.000 1.00 91.50 90 GLU A CA 1
ATOM 701 C C . GLU A 1 90 ? -0.972 -17.152 -6.462 1.00 91.50 90 GLU A C 1
ATOM 703 O O . GLU A 1 90 ? -1.135 -16.932 -7.657 1.00 91.50 90 GLU A O 1
ATOM 708 N N . ASP A 1 91 ? -1.545 -16.377 -5.532 1.00 89.19 91 ASP A N 1
ATOM 709 C CA . ASP A 1 91 ? -2.380 -15.217 -5.872 1.00 89.19 91 ASP A CA 1
ATOM 710 C C . ASP A 1 91 ? -1.547 -14.015 -6.346 1.00 89.19 91 ASP A C 1
ATOM 712 O O . ASP A 1 91 ? -2.079 -13.133 -7.046 1.00 89.19 91 ASP A O 1
ATOM 716 N N . ILE A 1 92 ? -0.275 -13.973 -5.920 1.00 88.56 92 ILE A N 1
ATOM 717 C CA . ILE A 1 92 ? 0.669 -12.870 -6.131 1.00 88.56 92 ILE A CA 1
ATOM 718 C C . ILE A 1 92 ? 1.835 -13.212 -7.069 1.00 88.56 92 ILE A C 1
ATOM 720 O O . ILE A 1 92 ? 2.567 -12.308 -7.478 1.00 88.56 92 ILE A O 1
ATOM 724 N N . GLU A 1 93 ? 2.006 -14.477 -7.431 1.00 80.19 93 GLU A N 1
ATOM 725 C CA . GLU A 1 93 ? 2.918 -14.929 -8.479 1.00 80.19 93 GLU A CA 1
ATOM 726 C C . GLU A 1 93 ? 2.272 -14.723 -9.866 1.00 80.19 93 GLU A C 1
ATOM 728 O O . GLU A 1 93 ? 1.074 -14.950 -10.046 1.00 80.19 93 GLU A O 1
ATOM 733 N N . GLU A 1 94 ? 3.060 -14.237 -10.831 1.00 61.41 94 GLU A N 1
ATOM 734 C CA . GLU A 1 94 ? 2.731 -14.246 -12.270 1.00 61.41 94 GLU A CA 1
ATOM 735 C C . GLU A 1 94 ? 3.482 -15.377 -12.974 1.00 61.41 94 GLU A C 1
ATOM 737 O O . GLU A 1 94 ? 4.704 -15.518 -12.713 1.00 61.41 94 GLU A O 1
#

Mean predicted aligned error: 4.43 Å